Protein AF-A0A1X1JV97-F1 (afdb_monomer_lite)

Organism: Streptococcus mitis (NCBI:txid28037)

Structure (mmCIF, N/CA/C/O backbone):
data_AF-A0A1X1JV97-F1
#
_entry.id   AF-A0A1X1JV97-F1
#
loop_
_atom_site.group_PDB
_atom_site.id
_atom_site.type_symbol
_atom_site.label_atom_id
_atom_site.label_alt_id
_atom_site.label_comp_id
_atom_site.label_asym_id
_atom_site.label_entity_id
_atom_site.label_seq_id
_atom_site.pdbx_PDB_ins_code
_atom_site.Cartn_x
_atom_site.Cartn_y
_atom_site.Cartn_z
_atom_site.occupancy
_atom_site.B_iso_or_equiv
_atom_site.auth_seq_id
_atom_site.auth_comp_id
_atom_site.auth_asym_id
_atom_site.auth_atom_id
_atom_site.pdbx_PDB_model_num
ATOM 1 N N . SER A 1 1 ? -16.430 11.650 11.655 1.00 89.88 1 SER A N 1
ATOM 2 C CA . SER A 1 1 ? -17.580 10.815 11.215 1.00 89.88 1 SER A CA 1
ATOM 3 C C . SER A 1 1 ? -17.402 9.384 11.713 1.00 89.88 1 SER A C 1
ATOM 5 O O . SER A 1 1 ? -16.255 8.977 11.869 1.00 89.88 1 SER A O 1
ATOM 7 N N . LYS A 1 2 ? -18.483 8.610 11.923 1.00 92.69 2 LYS A N 1
ATOM 8 C CA . LYS A 1 2 ? -18.418 7.202 12.374 1.00 92.69 2 LYS A CA 1
ATOM 9 C C . LYS A 1 2 ? -17.490 6.354 11.495 1.00 92.69 2 LYS A C 1
ATOM 11 O O . LYS A 1 2 ? -16.597 5.703 12.015 1.00 92.69 2 LYS A O 1
ATOM 16 N N . ASN A 1 3 ? -17.623 6.435 10.170 1.00 95.44 3 ASN A N 1
ATOM 17 C CA . ASN A 1 3 ? -16.788 5.649 9.248 1.00 95.44 3 ASN A CA 1
ATOM 18 C C . ASN A 1 3 ? -15.299 6.006 9.346 1.00 95.44 3 ASN A C 1
ATOM 20 O O . ASN A 1 3 ? -14.448 5.133 9.265 1.00 95.44 3 ASN A O 1
ATOM 24 N N . GLN A 1 4 ? -14.976 7.282 9.559 1.00 96.25 4 GLN A N 1
ATOM 25 C CA . GLN A 1 4 ? -13.594 7.734 9.742 1.00 96.25 4 GLN A CA 1
ATOM 26 C C . GLN A 1 4 ? -13.003 7.258 11.078 1.00 96.25 4 GLN A C 1
ATOM 28 O O . GLN A 1 4 ? -11.813 6.962 11.175 1.00 96.25 4 GLN A O 1
ATOM 33 N N . PHE A 1 5 ? -13.834 7.170 12.118 1.00 95.94 5 PHE A N 1
ATOM 34 C CA . PHE A 1 5 ? -13.423 6.604 13.398 1.00 95.94 5 PHE A CA 1
ATOM 35 C C . PHE A 1 5 ? -13.161 5.095 13.272 1.00 95.94 5 PHE A C 1
ATOM 37 O O . PHE A 1 5 ? -12.106 4.635 13.695 1.00 95.94 5 PHE A O 1
ATOM 44 N N . LEU A 1 6 ? -14.043 4.371 12.577 1.00 97.62 6 LEU A N 1
ATOM 45 C CA . LEU A 1 6 ? -13.986 2.919 12.355 1.00 97.62 6 LEU A CA 1
ATOM 46 C C . LEU A 1 6 ? -13.139 2.488 11.140 1.00 97.62 6 LEU A C 1
ATOM 48 O O . LEU A 1 6 ? -13.385 1.439 10.553 1.00 97.62 6 LEU A O 1
ATOM 52 N N . SER A 1 7 ? -12.151 3.287 10.733 1.00 96.56 7 SER A N 1
ATOM 53 C CA . SER A 1 7 ? -11.225 2.958 9.633 1.00 96.56 7 SER A CA 1
ATOM 54 C C . SER A 1 7 ? -9.789 3.396 9.935 1.00 96.56 7 SER A C 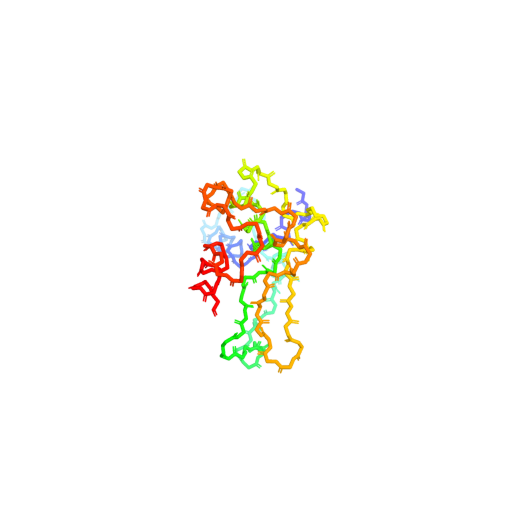1
ATOM 56 O O . SER A 1 7 ? -9.545 4.095 10.916 1.00 96.56 7 SER A O 1
ATOM 58 N N . GLY A 1 8 ? -8.818 3.007 9.104 1.00 96.50 8 GLY A N 1
ATOM 59 C CA . GLY A 1 8 ? -7.401 3.325 9.315 1.00 96.50 8 GLY A CA 1
ATOM 60 C C . GLY A 1 8 ? -6.742 2.385 10.325 1.00 96.50 8 GLY A C 1
ATOM 61 O O . GLY A 1 8 ? -7.027 1.190 10.331 1.00 96.50 8 GLY A O 1
ATOM 62 N N . ASP A 1 9 ? -5.859 2.917 11.169 1.00 97.19 9 ASP A N 1
ATOM 63 C CA . ASP A 1 9 ? -5.132 2.130 12.170 1.00 97.19 9 ASP A CA 1
ATOM 64 C C . ASP A 1 9 ? -6.023 1.787 13.378 1.00 97.19 9 ASP A C 1
ATOM 66 O O . ASP A 1 9 ? -6.056 2.494 14.386 1.00 97.19 9 ASP A O 1
ATOM 70 N N . ILE A 1 10 ? -6.815 0.722 13.236 1.00 98.00 10 ILE A N 1
ATOM 71 C CA . ILE A 1 10 ? -7.756 0.260 14.265 1.00 98.00 10 ILE A CA 1
ATOM 72 C C . ILE A 1 10 ? -7.033 -0.267 15.505 1.00 98.00 10 ILE A C 1
ATOM 74 O O . ILE A 1 10 ? -7.518 -0.050 16.610 1.00 98.00 10 ILE A O 1
ATOM 78 N N . LEU A 1 11 ? -5.885 -0.933 15.349 1.00 97.38 11 LEU A N 1
ATOM 79 C CA . LEU A 1 11 ? -5.178 -1.541 16.480 1.00 97.38 11 LEU A CA 1
ATOM 80 C C . LEU A 1 11 ? -4.645 -0.469 17.433 1.00 97.38 11 LEU A C 1
ATOM 82 O O . LEU A 1 11 ? -4.919 -0.537 18.627 1.00 97.38 11 LEU A O 1
ATOM 86 N N . ASN A 1 12 ? -4.002 0.568 16.898 1.00 98.12 12 ASN A N 1
ATOM 87 C CA . ASN A 1 12 ? -3.533 1.691 17.705 1.00 98.12 12 ASN A CA 1
ATOM 88 C C . ASN A 1 12 ? -4.702 2.463 18.347 1.00 98.12 12 ASN A C 1
ATOM 90 O O . ASN A 1 12 ? -4.652 2.837 19.514 1.00 98.12 12 ASN A O 1
ATOM 94 N N . LYS A 1 13 ? -5.813 2.657 17.620 1.00 98.19 13 LYS A N 1
ATOM 95 C CA . LYS A 1 13 ? -7.021 3.276 18.199 1.00 98.19 13 LYS A CA 1
ATOM 96 C C . LYS A 1 13 ? -7.581 2.475 19.374 1.00 98.19 13 LYS A C 1
ATOM 98 O O . LYS A 1 13 ? -8.000 3.083 20.352 1.00 98.19 13 LYS A O 1
ATOM 103 N N . ILE A 1 14 ? -7.596 1.144 19.279 1.00 98.38 14 ILE A N 1
ATOM 104 C CA . ILE A 1 14 ? -8.005 0.267 20.382 1.00 98.38 14 ILE A CA 1
ATOM 105 C C . ILE A 1 14 ? -7.077 0.473 21.581 1.00 98.38 14 ILE A C 1
ATOM 107 O O . ILE A 1 14 ? -7.580 0.710 22.673 1.00 98.38 14 ILE A O 1
ATOM 111 N N . GLU A 1 15 ? -5.756 0.450 21.383 1.00 98.19 15 GLU A N 1
ATOM 112 C CA . GLU A 1 15 ? -4.772 0.655 22.460 1.00 98.19 15 GLU A CA 1
ATOM 113 C C . GLU A 1 15 ? -4.969 2.005 23.168 1.00 98.19 15 GLU A C 1
ATOM 115 O O . GLU A 1 15 ? -5.037 2.064 24.394 1.00 98.19 15 GLU A O 1
ATOM 120 N N . VAL A 1 16 ? -5.150 3.087 22.406 1.00 97.94 16 VAL A N 1
ATOM 121 C CA . VAL A 1 16 ? -5.406 4.424 22.964 1.00 97.94 16 VAL A CA 1
ATOM 122 C C . VAL A 1 16 ? -6.713 4.466 23.758 1.00 97.94 16 VAL A C 1
ATOM 124 O O . VAL A 1 16 ? -6.745 5.008 24.860 1.00 97.94 16 VAL A O 1
ATOM 127 N N . VAL A 1 17 ? -7.802 3.904 23.225 1.00 97.69 17 VAL A N 1
ATOM 128 C CA . VAL A 1 17 ? -9.097 3.913 23.923 1.00 97.69 17 VAL A CA 1
ATOM 129 C C . VAL A 1 17 ? -9.066 3.024 25.168 1.00 97.69 17 VAL A C 1
ATOM 131 O O . VAL A 1 17 ? -9.656 3.398 26.177 1.00 97.69 17 VAL A O 1
ATOM 134 N N . GLN A 1 18 ? -8.349 1.897 25.143 1.00 98.00 18 GLN A N 1
ATOM 135 C CA . GLN A 1 18 ? -8.144 1.052 26.323 1.00 98.00 18 GLN A CA 1
ATOM 136 C C . GLN A 1 18 ? -7.467 1.827 27.457 1.00 98.00 18 GLN A C 1
ATOM 138 O O . GLN A 1 18 ? -7.975 1.803 28.575 1.00 98.00 18 GLN A O 1
ATOM 143 N N . LEU A 1 19 ? -6.411 2.593 27.163 1.00 98.12 19 LEU A N 1
ATOM 144 C CA . LEU A 1 19 ? -5.763 3.458 28.157 1.00 98.12 19 LEU A CA 1
ATOM 145 C C . LEU A 1 19 ? -6.740 4.487 28.749 1.00 98.12 19 LEU A C 1
ATOM 147 O O . LEU A 1 19 ? -6.781 4.669 29.960 1.00 98.12 19 LEU A O 1
ATOM 151 N N . LEU A 1 20 ? -7.584 5.113 27.922 1.00 97.69 20 LEU A N 1
ATOM 152 C CA . LEU A 1 20 ? -8.580 6.088 28.393 1.00 97.69 20 LEU A CA 1
AT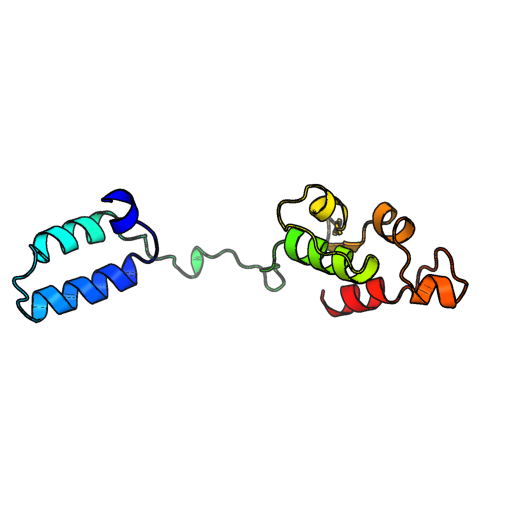OM 153 C C . LEU A 1 20 ? -9.651 5.458 29.297 1.00 97.69 20 LEU A C 1
ATOM 155 O O . LEU A 1 20 ? -10.107 6.093 30.252 1.00 97.69 20 LEU A O 1
ATOM 159 N N . VAL A 1 21 ? -10.047 4.212 29.012 1.00 97.19 21 VAL A N 1
ATOM 160 C CA . VAL A 1 21 ? -10.935 3.428 29.884 1.00 97.19 21 VAL A CA 1
ATOM 161 C C . VAL A 1 21 ? -10.241 3.121 31.213 1.00 97.19 21 VAL A C 1
ATOM 163 O O . VAL A 1 21 ? -10.843 3.311 32.269 1.00 97.19 21 VAL A O 1
ATOM 166 N N . GLU A 1 22 ? -8.979 2.685 31.179 1.00 97.00 22 GLU A N 1
ATOM 167 C CA . GLU A 1 22 ? -8.178 2.371 32.372 1.00 97.00 22 GLU A CA 1
ATOM 168 C C . GLU A 1 22 ? -7.931 3.601 33.259 1.00 97.00 22 GLU A C 1
ATOM 170 O O . GLU A 1 22 ? -7.981 3.504 34.486 1.00 97.00 22 GLU A O 1
ATOM 175 N N . GLU A 1 23 ? -7.743 4.775 32.655 1.00 96.94 23 GLU A N 1
ATOM 176 C CA . GLU A 1 23 ? -7.609 6.064 33.345 1.00 96.94 23 GLU A CA 1
ATOM 177 C C . GLU A 1 23 ? -8.941 6.604 33.897 1.00 96.94 23 GLU A C 1
ATOM 179 O O . GLU A 1 23 ? -8.960 7.649 34.552 1.00 96.94 23 GLU A O 1
ATOM 184 N N . ASN A 1 24 ? -10.059 5.902 33.666 1.00 93.94 24 ASN A N 1
ATOM 185 C CA . ASN A 1 24 ? -11.409 6.330 34.036 1.00 93.94 24 ASN A CA 1
ATOM 186 C C . ASN A 1 24 ? -11.734 7.743 33.515 1.00 93.94 24 ASN A C 1
ATOM 188 O O . ASN A 1 24 ? -12.340 8.566 34.211 1.00 93.94 24 ASN A O 1
ATOM 192 N N . ASN A 1 25 ? -11.296 8.045 32.290 1.00 95.31 25 ASN A N 1
ATOM 193 C CA . ASN A 1 25 ? -11.580 9.318 31.649 1.00 95.31 25 ASN A CA 1
ATOM 194 C C . ASN A 1 25 ? -13.100 9.454 31.414 1.00 95.31 25 ASN A C 1
ATOM 196 O O . ASN A 1 25 ? -13.743 8.539 30.908 1.00 95.31 25 ASN A O 1
ATOM 200 N N . GLN A 1 26 ? -13.684 10.598 31.782 1.00 93.31 26 GLN A N 1
ATOM 201 C CA . GLN A 1 26 ? -15.138 10.827 31.717 1.00 93.31 26 GLN A CA 1
ATOM 202 C C . GLN A 1 26 ? -15.568 11.761 30.578 1.00 93.31 26 GLN A C 1
ATOM 204 O O . GLN A 1 26 ? -16.723 12.180 30.527 1.00 93.31 26 GLN A O 1
ATOM 209 N N . GLU A 1 27 ? -14.659 12.122 29.670 1.00 94.25 27 GLU A N 1
ATOM 210 C CA . GLU A 1 27 ? -14.971 13.039 28.568 1.00 94.25 27 GLU A CA 1
ATOM 211 C C . GLU A 1 27 ? -15.925 12.416 27.546 1.00 94.25 27 GLU A C 1
ATOM 213 O O . GLU A 1 27 ? -16.722 13.125 26.932 1.00 94.25 27 GLU A O 1
ATOM 218 N N . CYS A 1 28 ? -15.855 11.096 27.365 1.00 91.62 28 CYS A N 1
ATOM 219 C CA . CYS A 1 28 ? -16.711 10.326 26.472 1.00 91.62 28 CYS A CA 1
ATOM 220 C C . CYS A 1 28 ? -17.032 8.954 27.078 1.00 91.62 28 CYS A C 1
ATOM 222 O O . CYS A 1 28 ? -16.364 8.485 27.997 1.00 91.62 28 CYS A O 1
ATOM 224 N N . ASP A 1 29 ? -18.022 8.269 26.505 1.00 95.69 29 ASP A N 1
ATOM 225 C CA . ASP A 1 29 ? -18.252 6.847 26.766 1.00 95.69 29 ASP A CA 1
ATOM 226 C C . ASP A 1 29 ? -17.198 5.999 26.029 1.00 95.69 29 ASP A C 1
ATOM 228 O O . ASP A 1 29 ? -17.420 5.478 24.930 1.00 95.69 29 ASP A O 1
ATOM 232 N N . TRP A 1 30 ? -16.003 5.917 26.618 1.00 96.94 30 TRP A N 1
ATOM 233 C CA . TRP A 1 30 ? -14.878 5.176 26.045 1.00 96.94 30 TRP A CA 1
ATOM 234 C C . TRP A 1 30 ? -15.120 3.670 26.000 1.00 96.94 30 TRP A C 1
ATOM 236 O O . TRP A 1 30 ? -14.598 3.005 25.110 1.00 96.94 30 TRP A O 1
ATOM 246 N N . SER A 1 31 ? -15.956 3.143 26.898 1.00 96.81 31 SER A N 1
ATOM 247 C CA . SER A 1 31 ? -16.336 1.726 26.884 1.00 96.81 31 SER A CA 1
ATOM 248 C C . SER A 1 31 ? -17.140 1.404 25.625 1.00 96.81 31 SER A C 1
ATOM 250 O O . SER A 1 31 ? -16.799 0.483 24.887 1.00 96.81 31 SER A O 1
ATOM 252 N N . HIS A 1 32 ? -18.135 2.234 25.300 1.00 96.88 32 HIS A N 1
ATOM 253 C CA . HIS A 1 32 ? -18.880 2.086 24.053 1.00 96.88 32 HIS A CA 1
ATOM 254 C C . HIS A 1 32 ? -17.999 2.283 22.809 1.00 96.88 32 HIS A C 1
ATOM 256 O O . HIS A 1 32 ? -18.137 1.566 21.814 1.00 96.88 32 HIS A O 1
ATOM 262 N N . ALA A 1 33 ? -17.079 3.252 22.843 1.00 97.06 33 ALA A N 1
ATOM 263 C CA . ALA A 1 33 ? -16.147 3.479 21.740 1.00 97.06 33 ALA A CA 1
ATOM 264 C C . ALA A 1 33 ? -15.219 2.274 21.509 1.00 97.06 33 ALA A C 1
ATOM 266 O O . ALA A 1 33 ? -14.949 1.928 20.355 1.00 97.06 33 ALA A O 1
ATOM 267 N N . LEU A 1 34 ? -14.771 1.626 22.588 1.00 97.94 34 LEU A N 1
ATOM 268 C CA . LEU A 1 34 ? -13.957 0.419 22.536 1.00 97.94 34 LEU A CA 1
ATOM 269 C C . LEU A 1 34 ? -14.721 -0.730 21.872 1.00 97.94 34 LEU A C 1
ATOM 271 O O . LEU A 1 34 ? -14.206 -1.310 20.921 1.00 97.94 34 LEU A O 1
ATOM 275 N N . ASP A 1 35 ? -15.969 -0.988 22.277 1.00 98.06 35 ASP A N 1
ATOM 276 C CA . ASP A 1 35 ? -16.816 -2.025 21.665 1.00 98.06 35 ASP A CA 1
ATOM 277 C C . ASP A 1 35 ? -16.985 -1.817 20.152 1.00 98.06 35 ASP A C 1
ATOM 279 O O . ASP A 1 35 ? -16.919 -2.758 19.354 1.00 98.06 35 ASP A O 1
ATOM 283 N N . LEU A 1 36 ? -17.173 -0.562 19.729 1.00 98.00 36 LEU A N 1
ATOM 284 C CA . LEU A 1 36 ? -17.277 -0.224 18.314 1.00 98.00 36 LEU A CA 1
ATOM 285 C C . LEU A 1 36 ? -15.973 -0.499 17.556 1.00 98.00 36 LEU A C 1
ATOM 287 O O . LEU A 1 36 ? -16.031 -1.027 16.445 1.00 98.00 36 LEU A O 1
ATOM 291 N N . LEU A 1 37 ? -14.813 -0.156 18.121 1.00 98.31 37 LEU A N 1
ATOM 292 C CA . LEU A 1 37 ? -13.516 -0.428 17.495 1.00 98.31 37 LEU A CA 1
ATOM 293 C C . LEU A 1 37 ? -13.208 -1.928 17.443 1.00 98.31 37 LEU A C 1
ATOM 295 O O . LEU A 1 37 ? -12.754 -2.422 16.412 1.00 98.31 37 LEU A O 1
ATOM 299 N N . GLU A 1 38 ? -13.511 -2.662 18.512 1.00 97.88 38 GLU A N 1
ATOM 300 C CA . GLU A 1 38 ? -13.354 -4.117 18.572 1.00 97.88 38 GLU A CA 1
ATOM 301 C C . GLU A 1 38 ? -14.214 -4.825 17.516 1.00 97.88 38 GLU A C 1
ATOM 303 O O . GLU A 1 38 ? -13.760 -5.781 16.885 1.00 97.88 38 GLU A O 1
ATOM 308 N N . SER A 1 39 ? -15.416 -4.307 17.230 1.00 97.38 39 SER A N 1
ATOM 309 C CA . SER A 1 39 ? -16.295 -4.851 16.181 1.00 97.38 39 SER A CA 1
ATOM 310 C C . SER A 1 39 ? -15.709 -4.772 14.764 1.00 97.38 39 SER A C 1
ATOM 312 O O . SER A 1 39 ? -16.136 -5.515 13.879 1.00 97.38 39 SER A O 1
ATOM 314 N N . VAL A 1 40 ? -14.729 -3.888 14.543 1.00 97.81 40 VAL A N 1
ATOM 315 C CA . VAL A 1 40 ? -14.028 -3.712 13.260 1.00 97.81 40 VAL A CA 1
ATOM 316 C C . VAL A 1 40 ? -12.549 -4.100 13.342 1.00 97.81 40 VAL A C 1
ATOM 318 O O . VAL A 1 40 ? -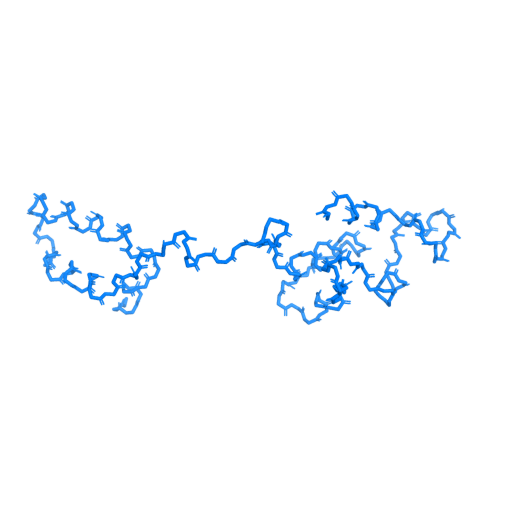11.773 -3.755 12.447 1.00 97.81 40 VAL A O 1
ATOM 321 N N . ARG A 1 41 ? -12.135 -4.819 14.396 1.00 97.50 41 ARG A N 1
ATOM 322 C CA . ARG A 1 41 ? -10.757 -5.292 14.545 1.00 97.50 41 ARG A CA 1
ATOM 323 C C . ARG A 1 41 ? -10.383 -6.171 13.340 1.00 97.50 41 ARG A C 1
ATOM 325 O O . ARG A 1 41 ? -11.040 -7.188 13.103 1.00 97.50 41 ARG A O 1
ATOM 332 N N . PRO A 1 42 ? -9.322 -5.831 12.588 1.00 95.56 42 PRO A N 1
ATOM 333 C CA . PRO A 1 42 ? -8.885 -6.664 11.480 1.00 95.56 42 PRO A CA 1
ATOM 334 C C . PRO A 1 42 ? -8.380 -8.022 11.999 1.00 95.56 42 PRO A C 1
ATOM 336 O O . PRO A 1 42 ? -7.744 -8.078 13.059 1.00 95.56 42 PRO A O 1
ATOM 339 N N . PRO A 1 43 ? -8.634 -9.124 11.271 1.00 93.19 43 PRO A N 1
ATOM 340 C CA . PRO A 1 43 ? -8.117 -10.431 11.651 1.00 93.19 43 PRO A CA 1
ATOM 341 C C . PRO A 1 43 ? -6.586 -10.412 11.657 1.00 93.19 43 PRO A C 1
ATOM 343 O O . PRO A 1 43 ? -5.950 -9.776 10.812 1.00 93.19 43 PRO A O 1
ATOM 346 N N . ARG A 1 44 ? -5.981 -11.125 12.614 1.00 91.69 44 ARG A N 1
ATOM 347 C CA . ARG A 1 44 ? -4.528 -11.322 12.625 1.00 91.69 44 ARG A CA 1
ATOM 348 C C . ARG A 1 44 ? -4.133 -12.129 11.391 1.00 91.69 44 ARG A C 1
ATOM 350 O O . ARG A 1 44 ? -4.697 -13.189 11.151 1.00 91.69 44 ARG A O 1
ATOM 357 N N . ILE A 1 45 ? -3.153 -11.632 10.646 1.00 88.56 45 ILE A N 1
ATOM 358 C CA . ILE A 1 45 ? -2.585 -12.322 9.486 1.00 88.56 45 ILE A CA 1
ATOM 359 C C . ILE A 1 45 ? -1.478 -13.250 9.998 1.00 88.56 45 ILE A C 1
ATOM 361 O O . ILE A 1 45 ? -0.523 -12.773 10.618 1.00 88.56 45 ILE A O 1
ATOM 365 N N . HIS A 1 46 ? -1.594 -14.564 9.782 1.00 87.25 46 HIS A N 1
ATOM 366 C CA . HIS A 1 46 ? -0.526 -15.494 10.148 1.00 87.25 46 HIS A CA 1
ATOM 367 C C . HIS A 1 46 ? 0.573 -15.505 9.087 1.00 87.25 46 HIS A C 1
ATOM 369 O O . HIS A 1 46 ? 0.317 -15.282 7.910 1.00 87.25 46 HIS A O 1
ATOM 375 N N . LEU A 1 47 ? 1.804 -15.848 9.482 1.00 79.44 47 LEU A N 1
ATOM 376 C CA . LEU A 1 47 ? 2.918 -15.980 8.532 1.00 79.44 47 LEU A CA 1
ATOM 377 C C . LEU A 1 47 ? 2.619 -16.985 7.409 1.00 79.44 47 LEU A C 1
ATOM 379 O O . LEU A 1 47 ? 3.059 -16.780 6.287 1.00 79.44 47 LEU A O 1
ATOM 383 N N . ALA A 1 48 ? 1.857 -18.042 7.702 1.00 84.25 48 ALA A N 1
ATOM 384 C CA . ALA A 1 48 ? 1.436 -19.028 6.707 1.00 84.25 48 ALA A CA 1
ATOM 385 C C . ALA A 1 48 ? 0.432 -18.470 5.680 1.00 84.25 48 ALA A C 1
ATOM 387 O O . ALA A 1 48 ? 0.350 -19.000 4.576 1.00 84.25 48 ALA A O 1
ATOM 388 N N . ASP A 1 49 ? -0.294 -17.404 6.027 1.00 83.00 49 ASP A N 1
ATOM 389 C CA . ASP A 1 49 ? -1.253 -16.734 5.140 1.00 83.00 49 ASP A CA 1
ATOM 390 C C . ASP A 1 49 ? -0.569 -15.681 4.250 1.00 83.00 49 ASP A C 1
ATOM 392 O O . ASP A 1 49 ? -1.176 -15.152 3.318 1.00 83.00 49 ASP A O 1
ATOM 396 N N . ILE A 1 50 ? 0.699 -15.357 4.529 1.00 79.56 50 ILE A N 1
ATOM 397 C CA . ILE A 1 50 ? 1.501 -14.427 3.736 1.00 79.56 50 ILE A CA 1
ATOM 398 C C . ILE A 1 50 ? 2.246 -15.233 2.673 1.00 79.56 50 ILE A C 1
ATOM 400 O O . ILE A 1 50 ? 3.328 -15.770 2.913 1.00 79.56 50 ILE A O 1
ATOM 404 N N . GLU A 1 51 ? 1.688 -15.292 1.465 1.00 72.06 51 GLU A N 1
ATOM 405 C CA . GLU A 1 51 ? 2.406 -15.830 0.312 1.00 72.06 51 GLU A CA 1
ATOM 406 C C . GLU A 1 51 ? 3.503 -14.839 -0.114 1.00 72.06 51 GLU A C 1
ATOM 408 O O . GLU A 1 51 ? 3.257 -13.867 -0.829 1.00 72.06 51 GLU A O 1
ATOM 413 N N . PHE A 1 52 ? 4.739 -15.076 0.327 1.00 65.25 52 PHE A N 1
ATOM 414 C CA . PHE A 1 52 ? 5.915 -14.391 -0.203 1.00 65.25 52 PHE A CA 1
ATOM 415 C C . PHE A 1 52 ? 6.792 -15.400 -0.945 1.00 65.25 52 PHE A C 1
ATOM 417 O O . PHE A 1 52 ? 7.135 -16.459 -0.423 1.00 65.25 52 PHE A O 1
ATOM 424 N N . LYS A 1 53 ? 7.187 -15.078 -2.178 1.00 63.84 53 LYS A N 1
ATOM 425 C CA . LYS A 1 53 ? 8.289 -15.780 -2.840 1.00 63.84 53 LYS A CA 1
ATOM 426 C C . LYS A 1 53 ? 9.547 -14.999 -2.491 1.00 63.84 53 LYS A C 1
ATOM 428 O O . LYS A 1 53 ? 9.539 -13.771 -2.527 1.00 63.84 53 LYS A O 1
ATOM 433 N N . ILE A 1 54 ? 10.628 -15.671 -2.109 1.00 58.75 54 ILE A N 1
ATOM 434 C CA . ILE A 1 54 ? 11.921 -14.991 -1.972 1.00 58.75 54 ILE A CA 1
ATOM 435 C C . ILE A 1 54 ? 12.278 -14.461 -3.369 1.00 58.75 54 ILE A C 1
ATOM 437 O O . ILE A 1 54 ? 12.377 -15.243 -4.310 1.00 58.75 54 ILE A O 1
ATOM 441 N N . GLY A 1 55 ? 12.365 -13.134 -3.511 1.00 62.81 55 GLY A N 1
ATOM 442 C CA . GLY A 1 55 ? 12.450 -12.444 -4.808 1.00 62.81 55 GLY A CA 1
ATOM 443 C C . GLY A 1 55 ? 11.130 -11.841 -5.320 1.00 62.81 55 GLY A C 1
ATOM 444 O O . GLY A 1 55 ? 11.137 -11.148 -6.335 1.00 62.81 55 GLY A O 1
ATOM 445 N N . SER A 1 56 ? 10.002 -12.038 -4.624 1.00 67.19 56 SER A N 1
ATOM 446 C CA . SER A 1 56 ? 8.754 -11.311 -4.888 1.00 67.19 56 SER A CA 1
ATOM 447 C C . SER A 1 56 ? 8.966 -9.812 -4.703 1.00 67.19 56 SER A C 1
ATOM 449 O O . SER A 1 56 ? 9.529 -9.352 -3.709 1.00 67.19 56 SER A O 1
ATOM 451 N N . ARG A 1 57 ? 8.463 -9.038 -5.661 1.00 71.81 57 ARG A N 1
ATOM 452 C CA . ARG A 1 57 ? 8.580 -7.579 -5.677 1.00 71.81 57 ARG A CA 1
ATOM 453 C C . ARG A 1 57 ? 7.568 -6.974 -4.709 1.00 71.81 57 ARG A C 1
ATOM 455 O O . ARG A 1 57 ? 6.380 -7.259 -4.814 1.00 71.81 57 ARG A O 1
ATOM 462 N N . TRP A 1 58 ? 8.030 -6.114 -3.805 1.00 74.19 58 TRP A N 1
ATOM 463 C CA . TRP A 1 58 ? 7.155 -5.350 -2.905 1.00 74.19 58 TRP A CA 1
ATOM 464 C C . TRP A 1 58 ? 6.806 -3.959 -3.460 1.00 74.19 58 TRP A C 1
ATOM 466 O O . TRP A 1 58 ? 5.816 -3.359 -3.051 1.00 74.19 58 TRP A O 1
ATOM 476 N N . ILE A 1 59 ? 7.599 -3.453 -4.412 1.00 82.88 59 ILE A N 1
ATOM 477 C CA . ILE A 1 59 ? 7.388 -2.153 -5.056 1.00 82.88 59 ILE A CA 1
ATOM 478 C C . ILE A 1 59 ? 6.497 -2.335 -6.301 1.00 82.88 59 ILE A C 1
ATOM 480 O O . ILE A 1 59 ? 6.863 -3.110 -7.193 1.00 82.88 59 ILE A O 1
ATOM 484 N N . PRO A 1 60 ? 5.362 -1.616 -6.414 1.00 85.19 60 PRO A N 1
ATOM 485 C CA . PRO A 1 60 ? 4.495 -1.678 -7.589 1.00 85.19 60 PRO A CA 1
ATOM 486 C C . PRO A 1 60 ? 5.205 -1.264 -8.882 1.00 85.19 60 PRO A C 1
ATOM 488 O O . PRO A 1 60 ? 6.046 -0.365 -8.892 1.00 85.19 60 PRO A O 1
ATOM 491 N N . GLN A 1 61 ? 4.813 -1.864 -10.009 1.00 83.56 61 GLN A N 1
ATOM 492 C CA . GLN A 1 61 ? 5.387 -1.548 -11.322 1.00 83.56 61 GLN A CA 1
ATOM 493 C C . GLN A 1 61 ? 5.252 -0.063 -11.690 1.00 83.56 61 GLN A C 1
ATOM 495 O O . GLN A 1 61 ? 6.169 0.496 -12.287 1.00 83.56 61 GLN A O 1
ATOM 500 N N . SER A 1 62 ? 4.158 0.593 -11.297 1.00 88.19 62 SER A N 1
ATOM 501 C CA . SER A 1 62 ? 3.946 2.021 -11.556 1.00 88.19 62 SER A CA 1
ATOM 502 C C . SER A 1 62 ? 4.986 2.913 -10.873 1.00 88.19 62 SER A C 1
ATOM 504 O O . SER A 1 62 ? 5.406 3.918 -11.438 1.00 88.19 62 SER A O 1
ATOM 506 N N . VAL A 1 63 ? 5.490 2.528 -9.699 1.00 88.88 63 VAL A N 1
ATOM 507 C CA . VAL A 1 63 ? 6.543 3.290 -9.009 1.00 88.88 63 VAL A CA 1
ATOM 508 C C . VAL A 1 63 ? 7.831 3.277 -9.826 1.00 88.88 63 VAL A C 1
ATOM 510 O O . VAL A 1 63 ? 8.440 4.323 -10.049 1.00 88.88 63 VAL A O 1
ATOM 513 N N . TYR A 1 64 ? 8.205 2.108 -10.343 1.00 86.06 64 TYR A N 1
ATOM 514 C CA . TYR A 1 64 ? 9.331 1.993 -11.259 1.00 86.06 64 TYR A CA 1
ATOM 515 C C . TYR A 1 64 ? 9.073 2.756 -12.564 1.00 86.06 64 TYR A C 1
ATOM 517 O O . TYR A 1 64 ? 9.945 3.479 -13.030 1.00 86.06 64 TYR A O 1
ATOM 525 N N . GLY A 1 65 ? 7.874 2.650 -13.142 1.00 88.31 65 GLY A N 1
ATOM 526 C CA . GLY A 1 65 ? 7.535 3.354 -14.378 1.00 88.31 65 GLY A CA 1
ATOM 527 C C . GLY A 1 65 ? 7.688 4.871 -14.245 1.00 88.31 65 GLY A C 1
ATOM 528 O O . GLY A 1 65 ? 8.351 5.489 -15.075 1.00 88.31 65 GLY A O 1
ATOM 529 N N . LYS A 1 66 ? 7.173 5.455 -13.154 1.00 90.88 66 LYS A N 1
ATOM 530 C CA . LYS A 1 66 ? 7.332 6.880 -12.833 1.00 90.88 66 LYS A CA 1
ATOM 531 C C . LYS A 1 66 ? 8.806 7.248 -12.712 1.00 90.88 66 LYS A C 1
ATOM 533 O O . LYS A 1 66 ? 9.241 8.191 -13.364 1.00 90.88 66 LYS A O 1
ATOM 538 N N . PHE A 1 67 ? 9.574 6.478 -11.938 1.00 87.88 67 PHE A N 1
ATOM 539 C CA . PHE A 1 67 ? 11.007 6.718 -11.760 1.00 87.88 67 PHE A CA 1
ATOM 540 C C . PHE A 1 67 ? 11.757 6.747 -13.100 1.00 87.88 67 PHE A C 1
ATOM 542 O O . PHE A 1 67 ? 12.498 7.691 -13.360 1.00 87.88 67 PHE A O 1
ATOM 549 N N . ALA A 1 68 ? 11.524 5.774 -13.991 1.00 83.81 68 ALA A N 1
ATOM 550 C CA . ALA A 1 68 ? 12.134 5.792 -15.323 1.00 83.81 68 ALA A CA 1
ATOM 551 C C . ALA A 1 68 ? 11.731 7.040 -16.103 1.00 83.81 68 ALA A C 1
ATOM 553 O O . ALA A 1 68 ? 12.593 7.747 -16.620 1.00 83.81 68 ALA A O 1
ATOM 554 N N . PHE A 1 69 ? 10.431 7.323 -16.180 1.00 86.00 69 PHE A N 1
ATOM 555 C CA . PHE A 1 69 ? 9.916 8.457 -16.940 1.00 86.00 69 PHE A CA 1
ATOM 556 C C . PHE A 1 69 ? 10.551 9.777 -16.496 1.00 86.00 69 PHE A C 1
ATOM 558 O O . PHE A 1 69 ? 11.031 10.551 -17.329 1.00 86.00 69 PHE A O 1
ATOM 565 N N . GLU A 1 70 ? 10.621 9.996 -15.188 1.00 86.62 70 GLU A N 1
ATOM 566 C CA . GLU A 1 70 ? 11.238 11.174 -14.586 1.00 86.62 70 GLU A CA 1
ATOM 567 C C . GLU A 1 70 ? 12.736 11.239 -14.895 1.00 86.62 70 GLU A C 1
ATOM 569 O O . GLU A 1 70 ? 13.225 12.289 -15.314 1.00 86.62 70 GLU A O 1
ATOM 574 N N . CYS A 1 71 ? 13.453 10.114 -14.7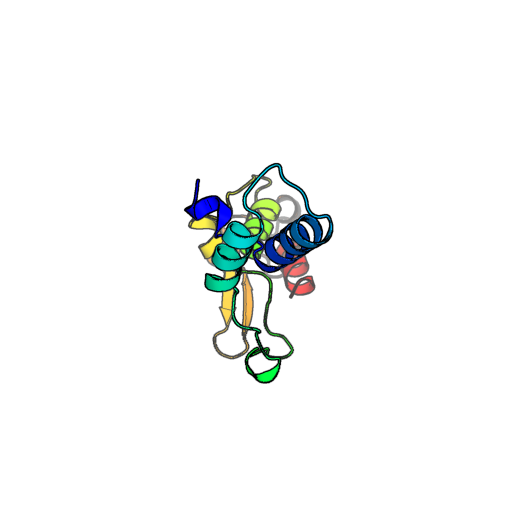99 1.00 82.44 71 CYS A N 1
ATOM 575 C CA . CYS A 1 71 ? 14.875 10.039 -15.138 1.00 82.44 71 CYS A CA 1
ATOM 576 C C . CYS A 1 71 ? 15.176 10.334 -16.615 1.00 82.44 71 CYS A C 1
ATOM 578 O O . CYS A 1 71 ? 16.195 10.957 -16.913 1.00 82.44 71 CYS A O 1
ATOM 580 N N . PHE A 1 72 ? 14.333 9.882 -17.547 1.00 75.56 72 PHE A N 1
ATOM 581 C CA . PHE A 1 72 ? 14.572 10.078 -18.982 1.00 75.56 72 PHE A CA 1
ATOM 582 C C . PHE A 1 72 ? 14.105 11.445 -19.485 1.00 75.56 72 PHE A C 1
ATOM 584 O O . PHE A 1 72 ? 14.703 11.993 -20.410 1.00 75.56 72 PHE A O 1
ATOM 591 N N . THR A 1 73 ? 13.045 12.004 -18.898 1.00 77.06 73 THR A N 1
ATOM 592 C CA . THR A 1 73 ? 12.408 13.225 -19.417 1.00 77.06 73 THR A CA 1
ATOM 593 C C . THR A 1 73 ? 12.668 14.479 -18.588 1.00 77.06 73 THR A C 1
ATOM 595 O O . THR A 1 73 ? 12.398 15.575 -19.083 1.00 77.06 73 THR A O 1
ATOM 598 N N . ASN A 1 74 ? 13.193 14.349 -17.361 1.00 79.00 74 ASN A N 1
ATOM 599 C CA . ASN A 1 74 ? 13.302 15.433 -16.375 1.00 79.00 74 ASN A CA 1
ATOM 600 C C . ASN A 1 74 ? 11.965 16.157 -16.123 1.00 79.00 74 ASN A C 1
ATOM 602 O O . ASN A 1 74 ? 11.934 17.364 -15.881 1.00 79.00 74 ASN A O 1
ATOM 606 N N . ARG A 1 75 ? 10.846 15.433 -16.222 1.00 81.88 75 ARG A N 1
ATOM 607 C CA . ARG A 1 75 ? 9.495 15.933 -15.944 1.00 81.88 75 ARG A CA 1
ATOM 608 C C . ARG A 1 75 ? 8.841 15.035 -14.921 1.00 81.88 75 ARG A C 1
ATOM 610 O O . ARG A 1 75 ? 8.993 13.827 -15.027 1.00 81.88 75 ARG A O 1
ATOM 617 N N . GLU A 1 76 ? 8.111 15.630 -13.991 1.00 86.69 76 GLU A N 1
ATOM 618 C CA . GLU A 1 76 ? 7.355 14.916 -12.965 1.00 86.69 76 GLU A CA 1
ATOM 619 C C . GLU A 1 76 ? 6.096 14.264 -13.553 1.00 86.69 76 GLU A C 1
ATOM 621 O O . GLU A 1 76 ? 5.456 14.830 -14.445 1.00 86.69 76 GLU A O 1
ATOM 626 N N . PHE A 1 77 ? 5.743 13.079 -13.053 1.00 83.94 77 PHE A N 1
ATOM 627 C CA . PHE A 1 77 ? 4.553 12.340 -13.482 1.00 83.94 77 PHE A CA 1
ATOM 628 C C . PHE A 1 77 ? 3.739 11.844 -12.293 1.00 83.94 77 PHE A C 1
ATOM 630 O O . PHE A 1 77 ? 4.276 11.377 -11.295 1.00 83.94 77 PHE A O 1
ATOM 637 N N . GLU A 1 78 ? 2.416 11.857 -12.412 1.00 90.19 78 GLU A N 1
ATOM 638 C CA . GLU A 1 78 ? 1.566 11.214 -11.414 1.00 90.19 78 GLU A CA 1
ATOM 639 C C . GLU A 1 78 ? 1.679 9.686 -11.500 1.00 90.19 78 GLU A C 1
ATOM 641 O O . GLU A 1 78 ? 1.696 9.112 -12.590 1.00 90.19 78 GLU A O 1
ATOM 646 N N . LEU A 1 79 ? 1.690 9.008 -10.346 1.00 87.81 79 LEU A N 1
ATOM 647 C CA . LEU A 1 79 ? 1.701 7.538 -10.278 1.00 87.81 79 LEU A CA 1
ATOM 648 C C . LEU A 1 79 ? 0.478 6.898 -10.950 1.00 87.81 79 LEU A C 1
ATOM 650 O O . LEU A 1 79 ? 0.563 5.763 -11.410 1.00 87.81 79 LEU A O 1
ATOM 654 N N . SER A 1 80 ? -0.646 7.616 -10.987 1.00 87.44 80 SER A N 1
ATOM 655 C CA . SER A 1 80 ? -1.902 7.218 -11.628 1.00 87.44 80 SER A CA 1
ATOM 656 C C . SER A 1 80 ? -1.926 7.449 -13.138 1.00 87.44 80 SER A C 1
ATOM 658 O O . SER A 1 80 ? -2.923 7.118 -13.778 1.00 87.44 80 SER A O 1
ATOM 660 N N . SER A 1 81 ? -0.878 8.041 -13.719 1.00 87.62 81 SER A N 1
ATOM 661 C CA . SER A 1 81 ? -0.844 8.285 -15.157 1.00 87.62 81 SER A CA 1
ATOM 662 C C . SER A 1 81 ? -0.820 6.959 -15.933 1.00 87.62 81 SER A C 1
ATOM 664 O O . SER A 1 81 ? 0.033 6.111 -15.658 1.00 87.62 81 SER A O 1
ATOM 666 N N . PRO A 1 82 ? -1.669 6.779 -16.962 1.00 85.56 82 PRO A N 1
ATOM 667 C CA . PRO A 1 82 ? -1.635 5.584 -17.808 1.00 85.56 82 PRO A CA 1
ATOM 668 C C . PRO A 1 82 ? -0.324 5.458 -18.602 1.00 85.56 82 PRO A C 1
ATOM 670 O O . PRO A 1 82 ? -0.000 4.383 -19.110 1.00 85.56 82 PRO A O 1
ATOM 673 N N . ASP A 1 83 ? 0.451 6.539 -18.717 1.00 83.50 83 ASP A N 1
ATOM 674 C CA . ASP A 1 83 ? 1.754 6.523 -19.385 1.00 83.50 83 ASP A CA 1
ATOM 675 C C . ASP A 1 83 ? 2.810 5.777 -18.560 1.00 83.50 83 ASP A C 1
ATOM 677 O O . ASP A 1 83 ? 3.707 5.146 -19.121 1.00 83.50 83 ASP A O 1
ATOM 681 N N . VAL A 1 84 ? 2.678 5.791 -17.231 1.00 85.94 84 VAL A N 1
ATOM 682 C CA . VAL A 1 84 ? 3.600 5.135 -16.294 1.00 85.94 84 VAL A CA 1
ATOM 683 C C . VAL A 1 84 ? 3.528 3.606 -16.410 1.00 85.94 84 VAL A C 1
ATOM 685 O O . VAL A 1 84 ? 4.546 2.921 -16.300 1.00 85.94 84 VAL A O 1
ATOM 688 N N . GLU A 1 85 ? 2.352 3.054 -16.714 1.00 83.69 85 GLU A N 1
ATOM 689 C CA . GLU A 1 85 ? 2.161 1.610 -16.916 1.00 83.69 85 GLU A CA 1
ATOM 690 C C . GLU A 1 85 ? 2.819 1.094 -18.207 1.00 83.69 85 GLU A C 1
ATOM 692 O O . GLU A 1 85 ? 3.164 -0.085 -18.318 1.00 83.69 85 GLU A O 1
ATOM 697 N N . GLN A 1 86 ? 3.043 1.979 -19.182 1.00 84.06 86 GLN A N 1
ATOM 698 C CA . GLN A 1 86 ? 3.616 1.639 -20.487 1.00 84.06 86 GLN A CA 1
ATOM 699 C C . GLN A 1 86 ? 5.150 1.623 -20.495 1.00 84.06 86 GLN A C 1
ATOM 701 O O . GLN A 1 86 ? 5.757 1.291 -21.514 1.00 84.06 86 GLN A O 1
ATOM 706 N N . VAL A 1 87 ? 5.790 1.983 -19.384 1.00 85.75 87 VAL A N 1
ATOM 707 C CA . VAL A 1 87 ? 7.252 2.105 -19.291 1.00 85.75 87 VAL A CA 1
ATOM 708 C C . VAL A 1 87 ? 7.927 0.745 -19.185 1.00 85.75 87 VAL A C 1
ATOM 710 O O . VAL A 1 87 ? 9.026 0.546 -19.699 1.00 85.75 87 VAL A O 1
ATOM 713 N N . ILE A 1 88 ? 7.264 -0.198 -18.521 1.00 86.69 88 ILE A N 1
ATOM 714 C CA . ILE A 1 88 ? 7.867 -1.446 -18.070 1.00 86.69 88 ILE A CA 1
ATOM 715 C C . ILE A 1 88 ? 7.110 -2.650 -18.632 1.00 86.69 88 ILE A C 1
ATOM 717 O O . ILE A 1 88 ? 5.888 -2.627 -18.812 1.00 86.69 88 ILE A O 1
ATOM 721 N N . GLU A 1 89 ? 7.851 -3.711 -18.923 1.00 87.31 89 GLU A N 1
ATOM 722 C CA . GLU A 1 89 ? 7.331 -5.049 -19.174 1.00 87.31 89 GLU A CA 1
ATOM 723 C C . GLU A 1 89 ? 7.961 -6.052 -18.209 1.00 87.31 89 GLU A C 1
ATOM 725 O O . GLU A 1 89 ? 9.108 -5.901 -17.787 1.00 87.31 89 GLU A O 1
ATOM 730 N N . VAL A 1 90 ? 7.177 -7.063 -17.839 1.00 82.50 90 VAL A N 1
ATOM 731 C CA . VAL A 1 90 ? 7.613 -8.162 -16.980 1.00 82.50 90 VAL A CA 1
ATOM 732 C C . VAL A 1 90 ? 7.617 -9.423 -17.825 1.00 82.50 90 VAL A C 1
ATOM 734 O O . VAL A 1 90 ? 6.613 -9.743 -18.463 1.00 82.50 90 VAL A O 1
ATOM 737 N N . ASN A 1 91 ? 8.739 -10.133 -17.839 1.00 80.75 91 ASN A N 1
ATOM 738 C CA . ASN A 1 91 ? 8.833 -11.424 -18.489 1.00 80.75 91 ASN A CA 1
ATOM 739 C C . ASN A 1 91 ? 7.923 -12.418 -17.740 1.00 80.75 91 ASN A C 1
ATOM 741 O O . ASN A 1 91 ? 8.114 -12.646 -16.543 1.00 80.75 91 ASN A O 1
ATOM 745 N N . PRO A 1 92 ? 6.930 -13.022 -18.415 1.00 80.62 92 PRO A N 1
ATOM 746 C CA . PRO A 1 92 ? 5.970 -13.908 -17.762 1.00 80.62 92 PRO A CA 1
ATOM 747 C C . PRO A 1 92 ? 6.590 -15.224 -17.267 1.00 80.62 92 PRO A C 1
ATOM 749 O O . PRO A 1 92 ? 5.949 -15.933 -16.497 1.00 80.62 92 PRO A O 1
ATOM 752 N N . VAL A 1 93 ? 7.801 -15.573 -17.720 1.00 78.12 93 VAL A N 1
ATOM 753 C CA . VAL A 1 93 ? 8.462 -16.847 -17.402 1.00 78.12 93 VAL A CA 1
ATOM 754 C C . VAL A 1 93 ? 9.273 -16.763 -16.111 1.00 78.12 93 VAL A C 1
ATOM 756 O O . VAL A 1 93 ? 9.170 -17.649 -15.268 1.00 78.12 93 VAL A O 1
ATOM 759 N N . ASP A 1 94 ? 10.081 -15.715 -15.955 1.00 78.94 94 ASP A N 1
ATOM 760 C CA . ASP A 1 94 ? 11.028 -15.567 -14.841 1.00 78.94 94 ASP A CA 1
ATOM 761 C C . ASP A 1 94 ? 10.747 -14.345 -13.950 1.00 78.94 94 ASP A C 1
ATOM 763 O O . ASP A 1 94 ? 11.372 -14.191 -12.902 1.00 78.94 94 ASP A O 1
ATOM 767 N N . GLY A 1 95 ? 9.793 -13.487 -14.328 1.00 75.56 95 GLY A N 1
ATOM 768 C CA . GLY A 1 95 ? 9.451 -12.277 -13.585 1.00 75.56 95 GLY A CA 1
ATOM 769 C C . GLY A 1 95 ? 10.469 -11.143 -13.719 1.00 75.56 95 GLY A C 1
ATOM 770 O O . GLY A 1 95 ? 10.337 -10.141 -13.010 1.00 75.56 95 GLY A O 1
ATOM 771 N N . GLN A 1 96 ? 11.469 -11.266 -14.603 1.00 77.38 96 GLN A N 1
ATOM 772 C CA . GLN A 1 96 ? 12.427 -10.192 -14.858 1.00 77.38 96 GLN A CA 1
ATOM 773 C C . GLN A 1 96 ? 11.738 -8.975 -15.464 1.00 77.38 96 GLN A C 1
ATOM 775 O O . GLN A 1 96 ? 10.782 -9.082 -16.231 1.00 77.38 96 GLN A O 1
ATOM 780 N N . VAL A 1 97 ? 12.232 -7.797 -15.100 1.00 77.31 97 VAL A N 1
ATOM 781 C CA . VAL A 1 97 ? 11.614 -6.527 -15.460 1.00 77.31 97 VAL A CA 1
ATOM 782 C C . VAL A 1 97 ? 12.513 -5.772 -16.422 1.00 77.31 97 VAL A C 1
ATOM 784 O O . VAL A 1 97 ? 13.708 -5.611 -16.186 1.00 77.31 97 VAL A O 1
ATOM 787 N N . HIS A 1 98 ? 11.927 -5.287 -17.509 1.00 80.19 98 HIS A N 1
ATOM 788 C CA . HIS A 1 98 ? 12.644 -4.553 -18.539 1.00 80.19 98 HIS A CA 1
ATOM 789 C C . HIS A 1 98 ? 11.911 -3.262 -18.886 1.00 80.19 98 HIS A C 1
ATOM 791 O O . HIS A 1 98 ? 10.685 -3.172 -18.795 1.00 80.19 98 HIS A O 1
ATOM 797 N N . LEU A 1 99 ? 12.669 -2.250 -19.311 1.00 82.31 99 LEU A N 1
ATOM 798 C CA . LEU A 1 99 ? 12.077 -1.099 -19.982 1.00 82.31 99 LEU A CA 1
ATOM 799 C C . LEU A 1 99 ? 11.498 -1.565 -21.313 1.00 82.31 99 LEU A C 1
ATOM 801 O O . LEU A 1 99 ? 12.185 -2.233 -22.090 1.00 82.31 99 LEU A O 1
ATOM 805 N N . ARG A 1 100 ? 10.256 -1.170 -21.601 1.00 85.62 100 ARG A N 1
ATOM 806 C CA . ARG A 1 100 ? 9.666 -1.449 -22.905 1.00 85.62 100 ARG A CA 1
ATOM 807 C C . ARG A 1 100 ? 10.508 -0.800 -23.983 1.00 85.62 100 ARG A C 1
ATOM 809 O O . ARG A 1 100 ? 10.810 0.394 -23.936 1.00 85.62 100 ARG A O 1
ATOM 816 N N . THR A 1 101 ? 10.794 -1.578 -25.016 1.00 77.69 101 THR A N 1
ATOM 817 C CA . THR A 1 101 ? 11.574 -1.130 -26.172 1.00 77.69 101 THR A CA 1
ATOM 818 C C . THR A 1 101 ? 10.991 0.154 -26.791 1.00 77.69 101 THR A C 1
ATOM 820 O O . THR A 1 101 ? 11.723 1.092 -27.098 1.00 77.69 101 THR A O 1
ATOM 823 N N . SER A 1 102 ? 9.660 0.255 -26.898 1.00 80.19 102 SER A N 1
ATOM 824 C CA . SER A 1 102 ? 8.968 1.448 -27.414 1.00 80.19 102 SER A CA 1
ATOM 825 C C . SER A 1 102 ? 9.169 2.702 -26.561 1.00 80.19 102 SER A C 1
ATOM 827 O O . SER A 1 102 ? 9.173 3.808 -27.097 1.00 80.19 102 SER A O 1
ATOM 829 N N . PHE A 1 103 ? 9.304 2.541 -25.244 1.00 81.38 103 PHE A N 1
ATOM 830 C CA . PHE A 1 103 ? 9.536 3.644 -24.320 1.00 81.38 103 PHE A CA 1
ATOM 831 C C . PHE A 1 103 ? 10.994 4.111 -24.399 1.00 81.38 103 PHE A C 1
ATOM 833 O O . PHE A 1 103 ? 11.242 5.295 -24.625 1.00 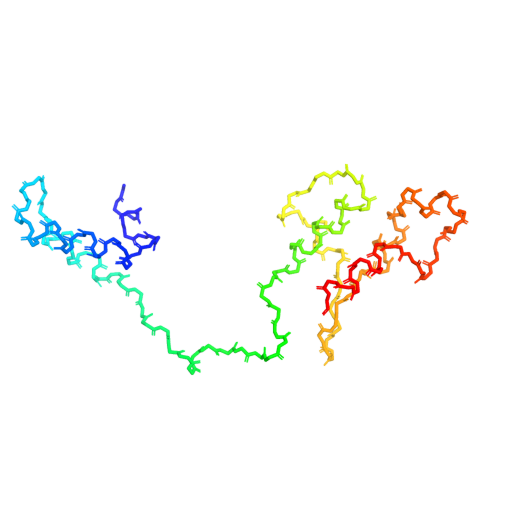81.38 103 PHE A O 1
ATOM 840 N N . ALA A 1 104 ? 11.941 3.170 -24.318 1.00 73.31 104 ALA A N 1
ATOM 841 C CA . ALA A 1 104 ? 13.375 3.456 -24.364 1.00 73.31 104 ALA A CA 1
ATOM 842 C C . ALA A 1 104 ? 13.788 4.205 -25.645 1.00 73.31 104 ALA A C 1
ATOM 844 O O . ALA A 1 104 ? 14.573 5.146 -25.592 1.00 73.31 104 ALA A O 1
ATOM 845 N N . TYR A 1 105 ? 13.211 3.850 -26.801 1.00 70.69 105 TYR A N 1
ATOM 846 C CA . TYR A 1 105 ? 13.490 4.559 -28.055 1.00 70.69 105 TYR A CA 1
ATOM 847 C C . TYR A 1 105 ? 12.813 5.931 -28.171 1.00 70.69 105 TYR A C 1
ATOM 849 O O . TYR A 1 105 ? 13.310 6.790 -28.897 1.00 70.69 105 TYR A O 1
ATOM 857 N N . ARG A 1 106 ? 11.677 6.150 -27.497 1.00 73.94 106 ARG A N 1
ATOM 858 C CA . ARG A 1 106 ? 10.937 7.420 -27.564 1.00 73.94 106 ARG A CA 1
ATOM 859 C C . ARG A 1 106 ? 11.606 8.521 -26.744 1.00 73.94 106 ARG A C 1
ATOM 861 O O . ARG A 1 106 ? 11.534 9.684 -27.133 1.00 73.94 106 ARG A O 1
ATOM 868 N N . TYR A 1 107 ? 12.238 8.159 -25.631 1.00 68.50 107 TYR A N 1
ATOM 869 C CA . TYR A 1 107 ? 12.822 9.108 -24.685 1.00 68.50 107 TYR A CA 1
ATOM 870 C C . TYR A 1 107 ? 14.314 8.821 -24.460 1.00 68.50 107 TYR A C 1
ATOM 872 O O . TYR A 1 107 ? 14.691 8.351 -23.386 1.00 68.50 107 TYR A O 1
ATOM 880 N N . PRO A 1 108 ? 15.182 9.093 -25.456 1.00 64.00 108 PRO A N 1
ATOM 881 C CA . PRO A 1 108 ? 16.624 8.995 -25.259 1.00 64.00 108 PRO A CA 1
ATOM 882 C C . PRO A 1 108 ? 17.077 10.016 -24.208 1.00 64.00 108 PRO A C 1
ATOM 884 O O . PRO A 1 108 ? 16.613 11.159 -24.205 1.00 64.00 108 PRO A O 1
ATOM 887 N N . SER A 1 109 ? 18.005 9.637 -23.327 1.00 63.84 109 SER A N 1
ATOM 888 C CA . SER A 1 109 ? 18.511 10.576 -22.324 1.00 63.84 109 SER A CA 1
ATOM 889 C C . SER A 1 109 ? 19.353 11.686 -22.974 1.00 63.84 109 SER A C 1
ATOM 891 O O . SER A 1 109 ? 19.905 11.543 -24.073 1.00 63.84 109 SER A O 1
ATOM 893 N N . ALA A 1 110 ? 19.523 12.806 -22.264 1.00 61.03 110 ALA A N 1
ATOM 894 C CA . ALA A 1 110 ? 20.395 13.901 -22.705 1.00 61.03 110 ALA A CA 1
ATOM 895 C C . ALA A 1 110 ? 21.843 13.431 -22.959 1.00 61.03 110 ALA A C 1
ATOM 897 O O . ALA A 1 110 ? 22.527 13.938 -23.851 1.00 61.03 110 ALA A O 1
ATOM 898 N N . LYS A 1 111 ? 22.298 12.416 -22.213 1.00 58.59 111 LYS A N 1
ATOM 899 C CA . LYS A 1 111 ? 23.622 11.816 -22.386 1.00 58.59 111 LYS A CA 1
ATOM 900 C C . LYS A 1 111 ? 23.689 10.932 -23.636 1.00 58.59 111 LYS A C 1
ATOM 902 O O . LYS A 1 111 ? 24.684 11.005 -24.352 1.00 58.59 111 LYS A O 1
ATOM 907 N N . ASP A 1 112 ? 22.632 10.185 -23.955 1.00 56.72 112 ASP A N 1
ATOM 908 C CA . ASP A 1 112 ? 22.557 9.380 -25.189 1.00 56.72 112 ASP A CA 1
ATOM 909 C C . ASP A 1 112 ? 22.614 10.266 -26.438 1.00 56.72 112 ASP A C 1
ATOM 911 O O . ASP A 1 112 ? 23.339 9.971 -27.391 1.00 56.72 112 ASP A O 1
ATOM 915 N N . SER A 1 113 ? 21.934 11.414 -26.378 1.00 60.19 113 SER A N 1
ATOM 916 C CA . SER A 1 113 ? 21.988 12.444 -27.420 1.00 60.19 113 SER A CA 1
ATOM 917 C C . SER A 1 113 ? 23.407 13.007 -27.582 1.00 60.19 113 SER A C 1
ATOM 919 O O . SER A 1 113 ? 23.884 13.171 -28.703 1.00 60.19 113 SER A O 1
ATOM 921 N N . SER A 1 114 ? 24.117 13.245 -26.469 1.00 57.88 114 SER A N 1
ATOM 922 C CA . SER A 1 114 ? 25.497 13.766 -26.473 1.00 57.88 114 SER A CA 1
ATOM 923 C C . SER A 1 114 ? 26.543 12.775 -26.998 1.00 57.88 114 SER A C 1
ATOM 925 O O . SER A 1 114 ? 27.562 13.189 -27.543 1.00 57.88 114 SER A O 1
ATOM 927 N N . LEU A 1 115 ? 26.294 11.470 -26.855 1.00 59.22 115 LEU A N 1
ATOM 928 C CA . LEU A 1 115 ? 27.199 10.412 -27.309 1.00 59.22 115 LEU A CA 1
ATOM 929 C C . LEU A 1 115 ? 26.956 10.012 -28.775 1.00 59.22 115 LEU A C 1
ATOM 931 O O . LEU A 1 115 ? 27.651 9.141 -29.290 1.00 59.22 115 LEU A O 1
ATOM 935 N N . GLY A 1 116 ? 25.978 10.627 -29.452 1.00 55.47 116 GLY A N 1
ATOM 936 C CA . GLY A 1 116 ? 25.637 10.334 -30.848 1.00 55.47 116 GLY A CA 1
ATOM 937 C C . GLY A 1 116 ? 25.058 8.934 -31.064 1.00 55.47 116 GLY A C 1
ATOM 938 O O . GLY A 1 116 ? 24.902 8.500 -32.204 1.00 55.47 116 GLY A O 1
ATOM 939 N N . VAL A 1 117 ? 24.727 8.219 -29.985 1.00 52.97 117 VAL A N 1
ATOM 940 C CA . VAL A 1 117 ? 24.225 6.846 -30.048 1.00 52.97 117 VAL A CA 1
ATOM 941 C C . VAL A 1 117 ? 22.708 6.868 -29.935 1.00 52.97 117 VAL A C 1
ATOM 943 O O . VAL A 1 117 ? 22.120 6.459 -28.937 1.00 52.97 117 VAL A O 1
ATOM 946 N N . SER A 1 118 ? 22.062 7.372 -30.987 1.00 47.97 118 SER A N 1
ATOM 947 C CA . SER A 1 118 ? 20.617 7.225 -31.148 1.00 47.97 118 SER A CA 1
ATOM 948 C C . SER A 1 118 ? 20.288 5.729 -31.242 1.00 47.97 118 SER A C 1
ATOM 950 O O . SER A 1 118 ? 20.588 5.081 -32.244 1.00 47.97 118 SER A O 1
ATOM 952 N N . GLY A 1 119 ? 19.746 5.156 -30.164 1.00 52.34 119 GLY A N 1
ATOM 953 C CA . GLY A 1 119 ? 19.279 3.767 -30.125 1.00 52.34 119 GLY A CA 1
ATOM 954 C C . GLY A 1 119 ? 20.288 2.695 -29.681 1.00 52.34 119 GLY A C 1
ATOM 955 O O . GLY A 1 119 ? 20.108 1.526 -30.030 1.00 52.34 119 GLY A O 1
ATOM 956 N N . SER A 1 120 ? 21.331 3.041 -28.914 1.00 47.31 120 SER A N 1
ATOM 957 C CA . SER A 1 120 ? 22.249 2.034 -28.345 1.00 47.31 120 SER A CA 1
ATOM 958 C C . SER A 1 120 ? 21.551 1.084 -27.371 1.00 47.31 120 SER A C 1
ATOM 960 O O . SER A 1 120 ? 20.875 1.527 -26.451 1.00 47.31 120 SER A O 1
ATOM 962 N N . ARG A 1 121 ? 21.833 -0.222 -27.471 1.00 50.62 121 ARG A N 1
ATOM 963 C CA . ARG A 1 121 ? 21.434 -1.242 -26.475 1.00 50.62 121 ARG A CA 1
ATOM 964 C C . ARG A 1 121 ? 22.121 -1.081 -25.105 1.00 50.62 121 ARG A C 1
ATOM 966 O O . ARG A 1 121 ? 21.816 -1.837 -24.189 1.00 50.62 121 ARG A O 1
ATOM 973 N N . TYR A 1 122 ? 23.047 -0.129 -24.975 1.00 51.38 122 TYR A N 1
ATOM 974 C CA . TYR A 1 122 ? 23.886 0.098 -23.795 1.00 51.38 122 TYR A CA 1
ATOM 975 C C . TYR A 1 122 ? 23.615 1.458 -23.132 1.00 51.38 122 TYR A C 1
ATOM 977 O O . TYR A 1 122 ? 24.558 2.164 -22.766 1.00 51.38 122 TYR A O 1
ATOM 985 N N . ASP A 1 123 ? 22.344 1.849 -23.013 1.00 55.28 123 ASP A N 1
ATOM 986 C CA . ASP A 1 123 ? 21.967 3.122 -22.392 1.00 55.28 123 ASP A CA 1
ATOM 987 C C . ASP A 1 123 ? 22.167 3.114 -20.856 1.00 55.28 123 ASP A C 1
ATOM 989 O O . ASP A 1 123 ? 22.228 2.071 -20.194 1.00 55.28 123 ASP A O 1
ATOM 993 N N . THR A 1 124 ? 22.341 4.309 -20.284 1.00 52.72 124 THR A N 1
ATOM 994 C CA . THR A 1 124 ? 22.624 4.499 -18.849 1.00 52.72 124 THR A CA 1
ATOM 995 C C . THR A 1 124 ? 21.393 4.269 -17.966 1.00 52.72 124 THR A C 1
ATOM 997 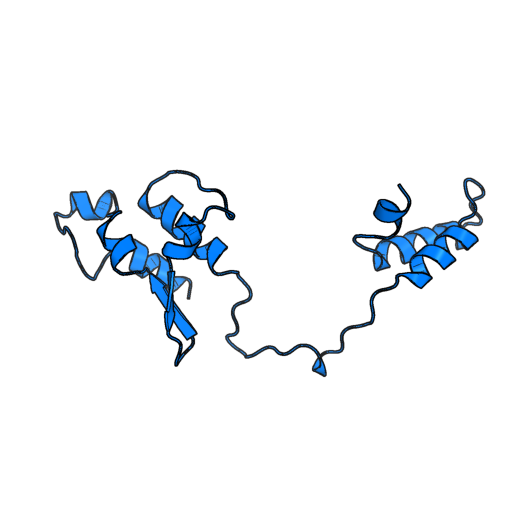O O . THR A 1 124 ? 21.530 3.742 -16.866 1.00 52.72 124 THR A O 1
ATOM 1000 N N . GLY A 1 125 ? 20.200 4.628 -18.430 1.00 53.25 125 GLY A N 1
ATOM 1001 C CA . GLY A 1 125 ? 18.937 4.369 -17.745 1.00 53.25 125 GLY A CA 1
ATOM 1002 C C . GLY A 1 125 ? 18.600 2.879 -17.672 1.00 53.25 125 GLY A C 1
ATOM 1003 O O . GLY A 1 125 ? 18.176 2.422 -16.615 1.00 53.25 125 GLY A O 1
ATOM 1004 N N . ARG A 1 126 ? 18.914 2.089 -18.708 1.00 58.59 126 ARG A N 1
ATOM 1005 C CA . ARG A 1 126 ? 18.890 0.622 -18.650 1.00 58.59 126 ARG A CA 1
ATOM 1006 C C . ARG A 1 126 ? 19.827 0.092 -17.568 1.00 58.59 126 ARG A C 1
ATOM 1008 O O . ARG A 1 126 ? 19.393 -0.735 -16.783 1.00 58.59 126 ARG A O 1
ATOM 1015 N N . LYS A 1 127 ? 21.063 0.598 -17.460 1.00 59.38 127 LYS A N 1
ATOM 1016 C CA . LYS A 1 127 ? 22.001 0.194 -16.389 1.00 59.38 127 LYS A CA 1
ATOM 1017 C C . LYS A 1 127 ? 21.535 0.601 -14.989 1.00 59.38 127 LYS A C 1
ATOM 1019 O O . LYS A 1 127 ? 21.730 -0.153 -14.046 1.00 59.38 127 LYS A O 1
ATOM 1024 N N . ILE A 1 128 ? 20.941 1.787 -14.836 1.00 57.47 128 ILE A N 1
ATOM 1025 C CA . ILE A 1 128 ? 20.359 2.227 -13.558 1.00 57.47 128 ILE A CA 1
ATOM 1026 C C . ILE A 1 128 ? 19.206 1.296 -13.173 1.00 57.47 128 ILE A C 1
ATOM 1028 O O . ILE A 1 128 ? 19.137 0.867 -12.028 1.00 57.47 128 ILE A O 1
ATOM 1032 N N . PHE A 1 129 ? 18.352 0.932 -14.130 1.00 58.94 129 PHE A N 1
ATOM 1033 C CA . PHE A 1 129 ? 17.259 -0.011 -13.912 1.00 58.94 129 PHE A CA 1
ATOM 1034 C C . PHE A 1 129 ? 17.727 -1.436 -13.629 1.00 58.94 129 PHE A C 1
ATOM 1036 O O . PHE A 1 129 ? 17.243 -2.038 -12.681 1.00 58.94 129 PHE A O 1
ATOM 1043 N N . GLU A 1 130 ? 18.673 -1.965 -14.405 1.00 58.72 130 GLU A N 1
ATOM 1044 C CA . GLU A 1 130 ? 19.253 -3.300 -14.203 1.00 58.72 130 GLU A CA 1
ATOM 1045 C C . GLU A 1 130 ? 19.963 -3.420 -12.845 1.00 58.72 130 GLU A C 1
ATOM 1047 O O . GLU A 1 130 ? 20.013 -4.508 -12.295 1.00 58.72 130 GLU A O 1
ATOM 1052 N N . ASN A 1 131 ? 20.466 -2.319 -12.273 1.00 56.47 131 ASN A N 1
ATOM 1053 C CA . ASN A 1 131 ? 21.046 -2.310 -10.923 1.00 56.47 131 ASN A CA 1
ATOM 1054 C C . ASN A 1 131 ? 20.003 -2.161 -9.795 1.00 56.47 131 ASN A C 1
ATOM 1056 O O . ASN A 1 131 ? 20.355 -2.306 -8.625 1.00 56.47 131 ASN A O 1
ATOM 1060 N N . LEU A 1 132 ? 18.751 -1.813 -10.115 1.00 54.00 132 LEU A N 1
ATOM 1061 C CA . LEU A 1 132 ? 17.643 -1.662 -9.157 1.00 54.00 132 LEU A CA 1
ATOM 1062 C C . LEU A 1 132 ? 16.735 -2.905 -9.088 1.00 54.00 132 LEU A C 1
ATOM 1064 O O . LEU A 1 132 ? 15.790 -2.923 -8.293 1.00 54.00 132 LEU A O 1
ATOM 1068 N N . LEU A 1 133 ? 16.986 -3.901 -9.940 1.00 51.81 133 LEU A N 1
ATOM 1069 C CA . LEU A 1 133 ? 16.208 -5.128 -10.130 1.00 51.81 133 LEU A CA 1
ATOM 1070 C C . LEU A 1 133 ? 17.060 -6.355 -9.810 1.00 51.81 133 LEU A C 1
ATOM 1072 O O . LEU A 1 133 ? 16.455 -7.335 -9.324 1.00 51.81 133 LEU A O 1
#

Foldseek 3Di:
DLVVLQDDPLVVSLVVLVVCVVVVPDPDPSVVSNVSSVVSDDDDQDPVNDDDDPVDDPDDQLVVLQVLCCQQPVDHDDSPDPNSVQQWDADPPPRDIFGPLVNCLVRPHPVCVVVVPNRDPDGPSRVVVVVVD

Sequence (133 aa):
SKNQFLSGDILNKIEVVQLLVEENNQECDWSHALDLLESVRPPRIHLADIEFKIGSRWIPQSVYGKFAFECFTNREFELSSPDVEQVIEVNPVDGQVHLRTSFAYRYPSAKDSSLGVSGSRYDTGRKIFENLL

Radius of gyration: 24.25 Å; chains: 1; bounding box: 46×35×65 Å

pLDDT: mean 81.06, std 15.17, range [47.31, 98.38]

Secondary structure (DSSP, 8-state):
-HHHHTSS-HHHHHHHHHHHHHTT--SS-HHHHHHHHHTTPPPPPPGGG----TT---S-HHHHHHHHHHHHHS----TT-HHHHTSEEE-TTT--EEE-HHHHHHS--HHHHHTT-TT-TT-HHHHHHHT--